Protein AF-A0A077B000-F1 (afdb_monomer_lite)

Sequence (92 aa):
MKNRSGLAAHGFRKARTRTLIQLGGLIEKAGLFEVIGLIPGSDLQKDPLMQPLALSLLGAFLEIKQELQSDQISLEMWKLKAQEFLNKTQSY

Foldseek 3Di:
DPDPPVVVVVVVVVVVVVVVVVVVVVCVVVVVCVVLVNDPPDDCPPPPVNVVVVVVVVVVVVVVVVCCVVVVDDPVVVVVVVVVVVVVVVPD

pLDDT: mean 88.65, std 12.95, range [43.72, 97.75]

Structure (mmCIF, N/CA/C/O backbone):
data_AF-A0A077B000-F1
#
_entry.id   AF-A0A077B000-F1
#
loop_
_atom_site.group_PDB
_atom_site.id
_atom_site.type_symbol
_a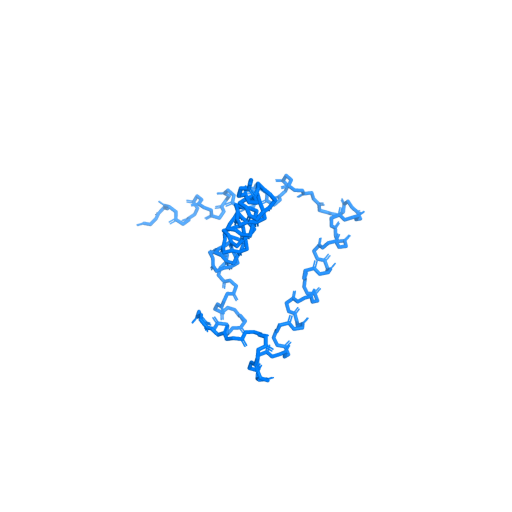tom_site.label_atom_id
_atom_site.label_alt_id
_atom_site.label_comp_id
_atom_site.label_asym_id
_atom_site.label_entity_id
_atom_site.label_seq_id
_atom_site.pdbx_PDB_ins_code
_atom_site.Cartn_x
_atom_site.Cartn_y
_atom_site.Cartn_z
_atom_site.occupancy
_atom_site.B_iso_or_equiv
_atom_site.auth_seq_id
_atom_site.auth_comp_id
_atom_site.auth_asym_id
_atom_site.auth_atom_id
_atom_site.pdbx_PDB_model_num
ATOM 1 N N . MET A 1 1 ? 32.717 25.737 4.144 1.00 43.72 1 MET A N 1
ATOM 2 C CA . MET A 1 1 ? 31.541 25.168 4.846 1.00 43.72 1 MET A CA 1
ATOM 3 C C . MET A 1 1 ? 30.934 24.071 3.977 1.00 43.72 1 MET A C 1
ATOM 5 O O . MET A 1 1 ? 30.442 24.382 2.904 1.00 43.72 1 MET A O 1
ATOM 9 N N . LYS A 1 2 ? 31.034 22.790 4.364 1.00 46.81 2 LYS A N 1
ATOM 10 C CA . LYS A 1 2 ? 30.421 21.675 3.611 1.00 46.81 2 LYS A CA 1
ATOM 11 C C . LYS A 1 2 ? 28.897 21.678 3.831 1.00 46.81 2 LYS A C 1
ATOM 13 O O . LYS A 1 2 ? 28.438 21.853 4.957 1.00 46.81 2 LYS A O 1
ATOM 18 N N . ASN A 1 3 ? 28.139 21.525 2.745 1.00 52.31 3 ASN A N 1
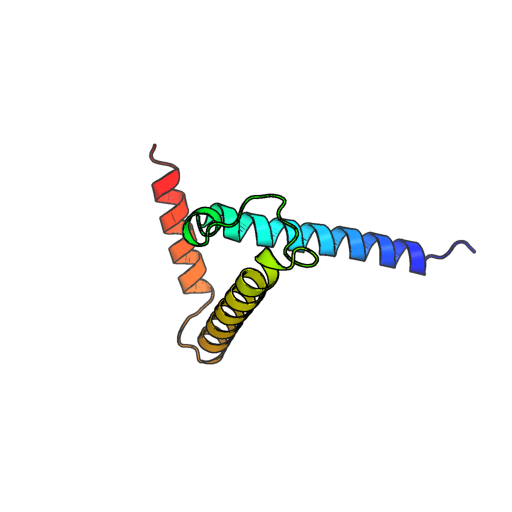ATOM 19 C CA . ASN A 1 3 ? 26.685 21.706 2.636 1.00 52.31 3 ASN A CA 1
ATOM 20 C C . ASN A 1 3 ? 25.857 20.921 3.675 1.00 52.31 3 ASN A C 1
ATOM 22 O O . ASN A 1 3 ? 25.522 19.755 3.464 1.00 52.31 3 ASN A O 1
ATOM 26 N N . ARG A 1 4 ? 25.430 21.588 4.758 1.00 55.00 4 ARG A N 1
ATOM 27 C CA . ARG A 1 4 ? 24.433 21.052 5.710 1.00 55.00 4 ARG A CA 1
ATOM 28 C C . ARG A 1 4 ? 23.076 20.772 5.040 1.00 55.00 4 ARG A C 1
ATOM 30 O O . ARG A 1 4 ? 22.390 19.830 5.424 1.00 55.00 4 ARG A O 1
ATOM 37 N N . SER A 1 5 ? 22.733 21.517 3.986 1.00 61.91 5 SER A N 1
ATOM 38 C CA . SER A 1 5 ? 21.523 21.314 3.172 1.00 61.91 5 SER A CA 1
ATOM 39 C C . SER A 1 5 ? 21.528 19.988 2.399 1.00 61.91 5 SER A C 1
ATOM 41 O O . SER A 1 5 ? 20.508 19.307 2.329 1.00 61.91 5 SER A O 1
ATOM 43 N N . GLY A 1 6 ? 22.684 19.573 1.869 1.00 61.50 6 GLY A N 1
ATOM 44 C CA . GLY A 1 6 ? 22.830 18.319 1.122 1.00 61.50 6 GLY A CA 1
ATOM 45 C C . GLY A 1 6 ? 22.688 17.074 2.003 1.00 61.50 6 GLY A C 1
ATOM 46 O O . GLY A 1 6 ? 22.085 16.087 1.582 1.00 61.50 6 GLY A O 1
ATOM 47 N N . LEU A 1 7 ? 23.183 17.142 3.244 1.00 61.00 7 LEU A N 1
ATOM 48 C CA . LEU A 1 7 ? 23.072 16.066 4.237 1.00 61.00 7 LEU A CA 1
ATOM 49 C C . LEU A 1 7 ? 21.633 15.893 4.739 1.00 61.00 7 LEU A C 1
ATOM 51 O O . LEU A 1 7 ? 21.136 14.768 4.785 1.00 61.00 7 LEU A O 1
ATOM 55 N N . ALA A 1 8 ? 20.938 16.996 5.037 1.00 69.25 8 ALA A N 1
ATOM 56 C CA . ALA A 1 8 ? 19.526 16.966 5.417 1.00 69.25 8 ALA A CA 1
ATOM 57 C C . ALA A 1 8 ? 18.642 16.417 4.280 1.00 69.25 8 ALA A C 1
ATOM 59 O O . ALA A 1 8 ? 17.807 15.540 4.503 1.00 69.25 8 ALA A O 1
ATOM 60 N N . ALA A 1 9 ? 18.890 16.849 3.037 1.00 74.81 9 ALA A N 1
ATOM 61 C CA . ALA A 1 9 ? 18.186 16.339 1.862 1.00 74.81 9 ALA A CA 1
ATOM 62 C C . ALA A 1 9 ? 18.452 14.842 1.617 1.00 74.81 9 ALA A C 1
ATOM 64 O O . ALA A 1 9 ? 17.547 14.106 1.223 1.00 74.81 9 ALA A O 1
ATOM 65 N N . HIS A 1 10 ? 19.677 14.366 1.861 1.00 77.81 10 HIS A N 1
ATOM 66 C CA . HIS A 1 10 ? 20.012 12.948 1.735 1.00 77.81 10 HIS A CA 1
ATOM 67 C C . HIS A 1 10 ? 19.320 12.092 2.808 1.00 77.81 10 HIS A C 1
ATOM 69 O O . HIS A 1 10 ? 18.726 11.064 2.478 1.00 77.81 10 HIS A O 1
ATOM 75 N N . GLY A 1 11 ? 19.320 12.549 4.066 1.00 88.56 11 GLY A N 1
ATOM 76 C CA . GLY A 1 11 ? 18.593 11.896 5.158 1.00 88.56 11 GLY A CA 1
ATOM 77 C C . GLY A 1 11 ? 17.094 11.781 4.869 1.00 88.56 11 GLY A C 1
ATOM 78 O O . GLY A 1 11 ? 16.518 10.700 5.006 1.00 88.56 11 GLY A O 1
ATOM 79 N N . PHE A 1 12 ? 16.485 12.858 4.365 1.00 90.75 12 PHE A N 1
ATOM 80 C CA . PHE A 1 12 ? 15.078 12.864 3.969 1.00 90.75 12 PHE A CA 1
ATOM 81 C C . PHE A 1 12 ? 14.779 11.882 2.828 1.00 90.75 12 PHE A C 1
ATOM 83 O O . PHE A 1 12 ? 13.841 11.093 2.930 1.00 90.75 12 PHE A O 1
ATOM 90 N N . ARG A 1 13 ? 15.592 11.861 1.760 1.00 91.12 13 ARG A N 1
ATOM 91 C CA . ARG A 1 13 ? 15.402 10.915 0.642 1.00 91.12 13 ARG A CA 1
ATOM 92 C C . ARG A 1 13 ? 15.446 9.462 1.105 1.00 91.12 13 ARG A C 1
ATOM 94 O O . ARG A 1 13 ? 14.609 8.665 0.680 1.00 91.12 13 ARG A O 1
ATOM 101 N N . LYS A 1 14 ? 16.385 9.121 1.993 1.00 94.50 14 LYS A N 1
ATOM 102 C CA . LYS A 1 14 ? 16.493 7.773 2.566 1.00 94.50 14 LYS A CA 1
ATOM 103 C C . LYS A 1 14 ? 15.252 7.416 3.384 1.00 94.50 14 LYS A C 1
ATOM 105 O O . LYS A 1 14 ? 14.693 6.338 3.200 1.00 94.50 14 LYS A O 1
ATOM 110 N N . ALA A 1 15 ? 14.797 8.326 4.246 1.00 94.44 15 ALA A N 1
ATOM 111 C CA . ALA A 1 15 ? 13.593 8.125 5.047 1.00 94.44 15 ALA A CA 1
ATOM 112 C C . ALA A 1 15 ? 12.346 7.942 4.167 1.00 94.44 15 ALA A C 1
ATOM 114 O O . ALA A 1 15 ? 11.627 6.963 4.342 1.00 94.44 15 ALA A O 1
ATOM 115 N N . ARG A 1 16 ? 12.154 8.811 3.165 1.00 95.12 16 ARG A N 1
ATOM 116 C CA . ARG A 1 16 ? 11.054 8.715 2.195 1.00 95.12 16 ARG A CA 1
ATOM 117 C C . ARG A 1 16 ? 11.071 7.385 1.445 1.00 95.12 16 ARG A C 1
ATOM 119 O O . ARG A 1 1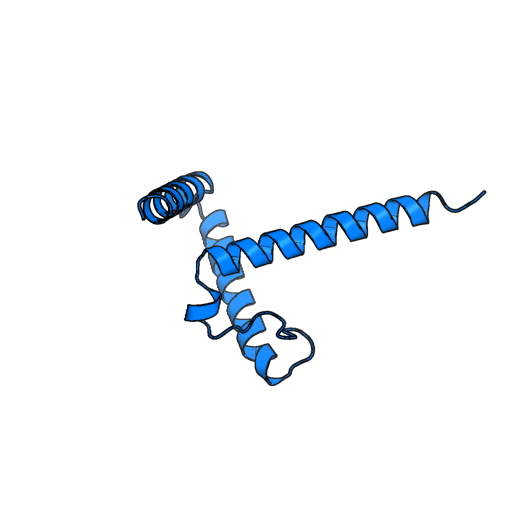6 ? 10.036 6.743 1.324 1.00 95.12 16 ARG A O 1
ATOM 126 N N . THR A 1 17 ? 12.240 6.963 0.965 1.00 95.62 17 THR A N 1
ATOM 127 C CA . THR A 1 17 ? 12.392 5.684 0.251 1.00 95.62 17 THR A CA 1
ATOM 128 C C . THR A 1 17 ? 11.996 4.511 1.145 1.00 95.62 17 THR A C 1
ATOM 130 O O . THR A 1 17 ? 11.238 3.649 0.718 1.00 95.62 17 THR A O 1
ATOM 133 N N . ARG A 1 18 ? 12.431 4.513 2.411 1.00 97.25 18 ARG A N 1
ATOM 134 C CA . ARG A 1 18 ? 12.038 3.486 3.384 1.00 97.25 18 ARG A CA 1
ATOM 135 C C . ARG A 1 18 ? 10.524 3.448 3.606 1.00 97.25 18 ARG A C 1
ATOM 137 O O . ARG A 1 18 ? 9.967 2.360 3.615 1.00 97.25 18 ARG A O 1
ATOM 144 N N . THR A 1 19 ? 9.861 4.598 3.737 1.00 97.38 19 THR A N 1
ATOM 145 C CA . THR A 1 19 ? 8.395 4.652 3.873 1.00 97.38 19 THR A CA 1
ATOM 146 C C . THR A 1 19 ? 7.694 4.062 2.652 1.00 97.38 19 THR A C 1
ATOM 148 O O . THR A 1 19 ? 6.776 3.267 2.811 1.00 97.38 19 THR A O 1
ATOM 151 N N . LEU A 1 20 ? 8.143 4.394 1.438 1.00 95.25 20 LEU A N 1
ATOM 152 C CA . LEU A 1 20 ? 7.561 3.844 0.208 1.00 95.25 20 LEU A CA 1
ATOM 153 C C . LEU A 1 20 ? 7.736 2.322 0.116 1.00 95.25 20 LEU A C 1
ATOM 155 O O . LEU A 1 20 ? 6.792 1.626 -0.239 1.00 95.25 20 LEU A O 1
ATOM 159 N N . ILE A 1 21 ? 8.907 1.804 0.499 1.00 95.12 21 ILE A N 1
ATOM 160 C CA . ILE A 1 21 ? 9.160 0.356 0.568 1.00 95.12 21 ILE A CA 1
ATOM 161 C C . ILE A 1 21 ? 8.225 -0.307 1.585 1.00 95.12 21 ILE A C 1
ATOM 163 O O . ILE A 1 21 ? 7.623 -1.333 1.289 1.00 95.12 21 ILE A O 1
ATOM 167 N N . GLN A 1 22 ? 8.067 0.288 2.770 1.00 96.50 22 GLN A N 1
ATOM 168 C CA . GLN A 1 22 ? 7.175 -0.240 3.805 1.00 96.50 22 GLN A CA 1
ATOM 169 C C . GLN A 1 22 ? 5.710 -0.253 3.352 1.00 96.50 22 GLN A C 1
ATOM 171 O O . GLN A 1 22 ? 5.017 -1.230 3.611 1.00 96.50 22 GLN A O 1
ATOM 176 N N . LEU A 1 23 ? 5.249 0.783 2.642 1.00 95.44 23 LEU A N 1
ATOM 177 C CA . LEU A 1 23 ? 3.909 0.810 2.046 1.00 95.44 23 LEU A CA 1
ATOM 178 C C . LEU A 1 23 ? 3.730 -0.296 0.997 1.00 95.44 23 LEU A C 1
ATOM 180 O O . LEU A 1 23 ? 2.719 -0.990 1.022 1.00 95.44 23 LEU A O 1
ATOM 184 N N . GLY A 1 24 ? 4.724 -0.506 0.127 1.00 93.75 24 GLY A N 1
ATOM 185 C CA . GLY A 1 24 ? 4.719 -1.619 -0.829 1.00 93.75 24 GLY A CA 1
ATOM 186 C C . GLY A 1 24 ? 4.617 -2.982 -0.139 1.00 93.75 24 GLY A C 1
ATOM 187 O O . GLY A 1 24 ? 3.784 -3.801 -0.517 1.00 93.75 24 GLY A O 1
ATOM 188 N N . GLY A 1 25 ? 5.376 -3.184 0.942 1.00 95.19 25 GLY A N 1
ATOM 189 C CA . GLY A 1 25 ? 5.318 -4.414 1.735 1.00 95.19 25 GLY A CA 1
ATOM 190 C C . GLY A 1 25 ? 3.969 -4.653 2.425 1.00 95.19 25 GLY A C 1
ATOM 191 O O . GLY A 1 25 ? 3.591 -5.801 2.637 1.00 95.19 25 GLY A O 1
ATOM 192 N N . LEU A 1 26 ? 3.204 -3.604 2.757 1.00 95.75 26 LEU A N 1
ATOM 193 C CA . LEU A 1 26 ? 1.839 -3.763 3.283 1.00 95.75 26 LEU A CA 1
ATOM 194 C C . LEU A 1 26 ? 0.867 -4.268 2.210 1.00 95.75 26 LEU A C 1
ATOM 196 O O . LEU A 1 26 ? 0.018 -5.102 2.512 1.00 95.75 26 LEU A O 1
ATOM 200 N N . ILE A 1 27 ? 1.008 -3.788 0.972 1.00 94.75 27 ILE A N 1
ATOM 201 C CA . ILE A 1 27 ? 0.193 -4.227 -0.170 1.00 94.75 27 ILE A CA 1
ATOM 202 C C . ILE A 1 27 ? 0.483 -5.698 -0.498 1.00 94.75 27 ILE A C 1
ATOM 204 O O . ILE A 1 27 ? -0.446 -6.484 -0.678 1.00 94.75 27 ILE A O 1
ATOM 208 N N . GLU A 1 28 ? 1.762 -6.076 -0.519 1.00 94.94 28 GLU A N 1
ATOM 209 C CA . GLU A 1 28 ? 2.196 -7.465 -0.700 1.00 94.94 28 GLU A CA 1
ATOM 210 C C . GLU A 1 28 ? 1.658 -8.362 0.423 1.00 94.94 28 GLU A C 1
ATOM 212 O O . GLU A 1 28 ? 1.019 -9.376 0.157 1.00 94.94 28 GLU A O 1
ATOM 217 N N . LYS A 1 29 ? 1.814 -7.945 1.687 1.00 94.69 29 LYS A N 1
ATOM 218 C CA . LYS A 1 29 ? 1.329 -8.700 2.853 1.00 94.69 29 LYS A CA 1
ATOM 219 C C . LYS A 1 29 ? -0.191 -8.876 2.879 1.00 94.69 29 LYS A C 1
ATOM 221 O O . LYS A 1 29 ? -0.674 -9.857 3.438 1.00 94.69 29 LYS A O 1
ATOM 226 N N . ALA A 1 30 ? -0.943 -7.945 2.298 1.00 95.00 30 ALA A N 1
ATOM 227 C CA . ALA A 1 30 ? -2.391 -8.059 2.145 1.00 95.00 30 ALA A CA 1
ATOM 228 C C . ALA A 1 30 ? -2.811 -9.055 1.042 1.00 95.00 30 ALA A C 1
ATOM 230 O O . ALA A 1 30 ? -4.007 -9.236 0.825 1.00 95.00 30 ALA A O 1
ATOM 231 N N . GLY A 1 31 ? -1.856 -9.678 0.340 1.00 94.38 31 GLY A N 1
ATOM 232 C CA . GLY A 1 31 ? -2.101 -10.628 -0.748 1.00 94.38 31 GLY A CA 1
ATOM 233 C C . GLY A 1 31 ? -2.463 -9.966 -2.078 1.00 94.38 31 GLY A C 1
ATOM 234 O O . GLY A 1 31 ? -2.837 -10.650 -3.026 1.00 94.38 31 GLY A O 1
ATOM 235 N N . LEU A 1 32 ? -2.365 -8.635 -2.187 1.00 94.50 32 LEU A N 1
ATOM 236 C CA . LEU A 1 32 ? -2.874 -7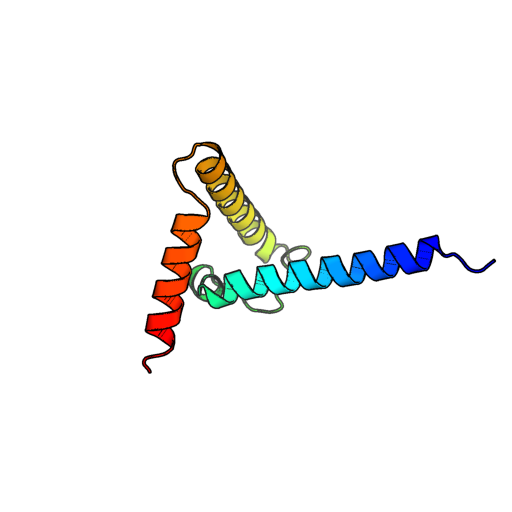.938 -3.369 1.00 94.50 32 LEU A CA 1
ATOM 237 C C . LEU A 1 32 ? -2.052 -8.243 -4.625 1.00 94.50 32 LEU A C 1
ATOM 239 O O . LEU A 1 32 ? -2.610 -8.255 -5.716 1.00 94.50 32 LEU A O 1
ATOM 243 N N . PHE A 1 33 ? -0.751 -8.511 -4.478 1.00 94.44 33 PHE A N 1
ATOM 244 C CA . PHE A 1 33 ? 0.128 -8.828 -5.608 1.00 94.44 33 PHE A CA 1
ATOM 245 C C . PHE A 1 33 ? -0.377 -10.039 -6.395 1.00 94.44 33 PHE A C 1
ATOM 247 O O . PHE A 1 33 ? -0.463 -9.976 -7.617 1.00 94.44 33 PHE A O 1
ATOM 254 N N . GLU A 1 34 ? -0.784 -11.097 -5.696 1.00 93.19 34 GLU A N 1
ATOM 255 C CA . GLU A 1 34 ? -1.332 -12.311 -6.304 1.00 93.19 34 GLU A CA 1
ATOM 256 C C . GLU A 1 34 ? -2.653 -12.024 -7.025 1.00 93.19 34 GLU A C 1
ATOM 258 O O . GLU A 1 34 ? -2.845 -12.443 -8.164 1.00 93.19 34 GLU A O 1
ATOM 263 N N . VAL A 1 35 ? -3.535 -11.245 -6.391 1.00 95.00 35 VAL A N 1
ATOM 264 C CA . VAL A 1 35 ? -4.867 -10.913 -6.920 1.00 95.00 35 VAL A CA 1
ATOM 265 C C . VAL A 1 35 ? -4.790 -10.105 -8.216 1.00 95.00 35 VAL A C 1
ATOM 267 O O . VAL A 1 35 ? -5.592 -10.322 -9.121 1.00 95.00 35 VAL A O 1
ATOM 270 N N . ILE A 1 36 ? -3.838 -9.175 -8.317 1.00 92.50 36 ILE A N 1
ATOM 271 C CA . ILE A 1 36 ? -3.703 -8.280 -9.479 1.00 92.50 36 ILE A CA 1
ATOM 272 C C . ILE A 1 36 ? -2.623 -8.731 -10.473 1.00 92.50 36 ILE A C 1
ATOM 274 O O . ILE A 1 36 ? -2.370 -8.031 -11.451 1.00 92.50 36 ILE A O 1
ATOM 278 N N . GLY A 1 37 ? -1.960 -9.864 -10.220 1.00 90.56 37 GLY A N 1
ATOM 279 C CA . GLY A 1 37 ? -0.872 -10.371 -11.060 1.00 90.56 37 GLY A CA 1
ATOM 280 C C . GLY A 1 37 ? 0.401 -9.515 -11.036 1.00 90.56 37 GLY A C 1
ATOM 281 O O . GLY A 1 37 ? 1.137 -9.485 -12.021 1.00 90.56 37 GLY A O 1
ATOM 282 N N . LEU A 1 38 ? 0.675 -8.799 -9.939 1.00 92.25 38 LEU A N 1
ATOM 283 C CA . LEU A 1 38 ? 1.887 -7.991 -9.792 1.00 92.25 38 LEU A CA 1
ATOM 284 C C . LEU A 1 38 ? 3.066 -8.853 -9.334 1.00 92.25 38 LEU A C 1
ATOM 286 O O . LEU A 1 38 ? 3.078 -9.383 -8.226 1.00 92.25 38 LEU A O 1
ATOM 290 N N . ILE A 1 39 ? 4.100 -8.925 -10.169 1.00 90.62 39 ILE A N 1
ATOM 291 C CA . ILE A 1 39 ? 5.338 -9.641 -9.853 1.00 90.62 39 ILE A CA 1
ATOM 292 C C . ILE A 1 39 ? 6.289 -8.704 -9.084 1.00 90.62 39 ILE A C 1
ATOM 294 O O . ILE A 1 39 ? 6.568 -7.598 -9.569 1.00 90.62 39 ILE A O 1
ATOM 298 N N . PRO A 1 40 ? 6.837 -9.109 -7.922 1.00 89.94 40 PRO A N 1
ATOM 299 C CA . PRO A 1 40 ? 7.864 -8.338 -7.228 1.00 89.94 40 PRO A CA 1
ATOM 300 C C . PRO A 1 40 ? 9.037 -7.966 -8.145 1.00 89.94 40 PRO A C 1
ATOM 302 O O . PRO A 1 40 ? 9.554 -8.795 -8.889 1.00 89.94 40 PRO A O 1
ATOM 305 N N . GLY A 1 41 ? 9.466 -6.704 -8.086 1.00 88.31 41 GLY A N 1
ATOM 306 C CA . GLY A 1 41 ? 10.543 -6.180 -8.934 1.00 88.31 41 GLY A CA 1
ATOM 307 C C . GLY A 1 41 ? 10.098 -5.641 -10.297 1.00 88.31 41 GLY A C 1
ATOM 308 O O . GLY A 1 41 ? 10.931 -5.093 -11.015 1.00 88.31 41 GLY A O 1
ATOM 309 N N . SER A 1 42 ? 8.809 -5.732 -10.639 1.00 90.50 42 SER A N 1
ATOM 310 C CA . SER A 1 42 ? 8.263 -5.103 -11.848 1.00 90.50 42 SER A CA 1
ATOM 311 C C . SER A 1 42 ? 8.451 -3.582 -11.845 1.00 90.50 42 SER A C 1
ATOM 313 O O . SER A 1 42 ? 8.204 -2.916 -10.835 1.00 90.50 42 SER A O 1
ATOM 315 N N . ASP A 1 43 ? 8.835 -3.014 -12.991 1.00 91.69 43 ASP A N 1
ATOM 316 C CA . ASP A 1 43 ? 8.988 -1.565 -13.153 1.00 91.69 43 ASP A CA 1
ATOM 317 C C . ASP A 1 43 ? 7.648 -0.923 -13.543 1.00 91.69 43 ASP A C 1
ATOM 319 O O . ASP A 1 43 ? 7.353 -0.703 -14.715 1.00 91.69 43 ASP A O 1
ATOM 323 N N . LEU A 1 44 ? 6.840 -0.585 -12.534 1.00 89.75 44 LEU A N 1
ATOM 324 C CA . LEU A 1 44 ? 5.536 0.073 -12.706 1.00 89.75 44 LEU A CA 1
ATOM 325 C C . LEU A 1 44 ? 5.605 1.446 -13.404 1.00 89.75 44 LEU A C 1
ATOM 327 O O . LEU A 1 44 ? 4.565 2.002 -13.753 1.00 89.75 44 LEU A O 1
ATOM 331 N N . GLN A 1 45 ? 6.799 2.028 -13.563 1.00 86.31 45 GLN A N 1
ATOM 332 C CA . GLN A 1 45 ? 6.980 3.344 -14.168 1.00 86.31 45 GLN A CA 1
ATOM 333 C C . GLN A 1 45 ? 7.387 3.250 -15.639 1.00 86.31 45 GLN A C 1
ATOM 335 O O . GLN A 1 45 ? 6.852 3.982 -16.474 1.00 86.31 45 GLN A O 1
ATOM 340 N N . LYS A 1 46 ? 8.384 2.419 -15.948 1.00 90.44 46 LYS A N 1
ATOM 341 C CA . LYS A 1 46 ? 9.004 2.378 -17.277 1.00 90.44 46 LYS A CA 1
ATOM 342 C C . LYS A 1 46 ? 8.481 1.259 -18.154 1.00 90.44 46 LYS A C 1
ATOM 344 O O . LYS A 1 46 ? 8.580 1.405 -19.367 1.00 90.44 46 LYS A O 1
ATOM 349 N N . ASP A 1 47 ? 7.958 0.181 -17.575 1.00 92.25 47 ASP A N 1
ATOM 350 C CA . ASP A 1 47 ? 7.385 -0.911 -18.352 1.00 92.25 47 ASP A CA 1
ATOM 351 C C . ASP A 1 47 ? 6.004 -0.496 -18.890 1.00 92.25 47 ASP A C 1
ATOM 353 O O . ASP A 1 47 ? 5.069 -0.316 -18.100 1.00 92.25 47 ASP A O 1
ATOM 357 N N . PRO A 1 48 ? 5.832 -0.341 -20.219 1.00 91.69 48 PRO A N 1
ATOM 358 C CA . PRO A 1 48 ? 4.546 0.026 -20.802 1.00 91.69 48 PRO A CA 1
ATOM 359 C C . PRO A 1 48 ? 3.442 -0.992 -20.502 1.00 91.69 48 PRO A C 1
ATOM 361 O O . PRO A 1 48 ? 2.277 -0.609 -20.414 1.00 91.69 48 PRO A O 1
ATOM 364 N N . LEU A 1 49 ? 3.788 -2.269 -20.302 1.00 91.81 49 LEU A N 1
ATOM 365 C CA . LEU A 1 49 ? 2.823 -3.318 -19.963 1.00 91.81 49 LEU A CA 1
ATOM 366 C C . LEU A 1 49 ? 2.286 -3.165 -18.537 1.00 91.81 49 LEU A C 1
ATOM 368 O O . LEU A 1 49 ? 1.169 -3.592 -18.252 1.00 91.81 49 LEU A O 1
ATOM 372 N N . MET A 1 50 ? 3.044 -2.504 -17.661 1.00 93.25 50 MET A N 1
ATOM 373 C CA . MET A 1 50 ? 2.651 -2.256 -16.276 1.00 93.25 50 MET A CA 1
ATOM 374 C C . MET A 1 50 ? 1.941 -0.920 -16.065 1.00 93.25 50 MET A C 1
ATOM 376 O O . MET A 1 50 ? 1.320 -0.722 -15.020 1.00 93.25 50 MET A O 1
ATOM 380 N N . GLN A 1 51 ? 1.962 -0.012 -17.044 1.00 92.12 51 GLN A N 1
ATOM 381 C CA . GLN A 1 51 ? 1.276 1.281 -16.936 1.00 92.12 51 GLN A CA 1
ATOM 382 C C . GLN A 1 51 ? -0.238 1.154 -16.674 1.00 92.12 51 GLN A C 1
ATOM 384 O O . GLN A 1 51 ? -0.733 1.868 -15.797 1.00 92.12 51 GLN A O 1
ATOM 389 N N . PRO A 1 52 ? -0.996 0.252 -17.337 1.00 93.75 52 PRO A N 1
ATOM 390 C CA . PRO A 1 52 ? -2.418 0.069 -17.038 1.00 93.75 52 PRO A CA 1
ATOM 391 C C . PRO A 1 52 ? -2.668 -0.406 -15.603 1.00 93.75 52 PRO A C 1
ATOM 393 O O . PRO A 1 52 ? -3.591 0.069 -14.938 1.00 93.75 52 PRO A O 1
ATOM 396 N N . LEU A 1 53 ? -1.819 -1.307 -15.098 1.00 93.75 53 LEU A N 1
ATOM 397 C CA . LEU A 1 53 ? -1.892 -1.787 -13.721 1.00 93.75 53 LEU A CA 1
ATOM 398 C C . LEU A 1 53 ? -1.585 -0.658 -12.728 1.00 93.75 53 LEU A C 1
ATOM 400 O O . LEU A 1 53 ? -2.315 -0.476 -11.755 1.00 93.75 53 LEU A O 1
ATOM 404 N N . ALA A 1 54 ? -0.554 0.144 -13.000 1.00 93.38 54 ALA A N 1
ATOM 405 C CA . ALA A 1 54 ? -0.204 1.304 -12.186 1.00 93.38 54 ALA A CA 1
ATOM 406 C C . ALA A 1 54 ? -1.346 2.337 -12.127 1.00 93.38 54 ALA A C 1
ATOM 408 O O . ALA A 1 54 ? -1.653 2.857 -11.053 1.00 93.38 54 ALA A O 1
ATOM 409 N N . LEU A 1 55 ? -2.015 2.599 -13.256 1.00 95.06 55 LEU A N 1
ATOM 410 C CA . LEU A 1 55 ? -3.194 3.469 -13.310 1.00 95.06 55 LEU A CA 1
ATOM 411 C C . LEU A 1 55 ? -4.386 2.882 -12.544 1.00 95.06 55 LEU A C 1
ATOM 413 O O . LEU A 1 55 ? -5.068 3.613 -11.829 1.00 95.06 55 LEU A O 1
ATOM 417 N N . SER A 1 56 ? -4.607 1.572 -12.642 1.00 94.94 56 SER A N 1
ATOM 418 C CA . SER A 1 56 ? -5.682 0.886 -11.913 1.00 94.94 56 SER A CA 1
ATOM 419 C C . SER A 1 56 ? -5.466 0.951 -10.398 1.00 94.94 56 SER A C 1
ATOM 421 O O . SER A 1 56 ? -6.388 1.272 -9.652 1.00 94.94 56 SER A O 1
ATOM 423 N N . LEU A 1 57 ? -4.227 0.741 -9.936 1.00 94.38 57 LEU A N 1
ATOM 424 C CA . LEU A 1 57 ? -3.853 0.904 -8.528 1.00 94.38 57 LEU A CA 1
ATOM 425 C C . LEU A 1 57 ? -4.048 2.344 -8.043 1.00 94.38 57 LEU A C 1
ATOM 427 O O . LEU A 1 57 ? -4.546 2.559 -6.940 1.00 94.38 57 LEU A O 1
ATOM 431 N N . LEU A 1 58 ? -3.698 3.336 -8.868 1.00 95.94 58 LEU A N 1
ATOM 432 C CA . LEU A 1 58 ? -3.975 4.735 -8.549 1.00 95.94 58 LEU A CA 1
ATOM 433 C C . LEU A 1 58 ? -5.482 4.982 -8.389 1.00 95.94 58 LEU A C 1
ATOM 435 O O . LEU A 1 58 ? -5.875 5.658 -7.441 1.00 95.94 58 LEU A O 1
ATOM 439 N N . GLY A 1 59 ? -6.311 4.411 -9.267 1.00 97.69 59 GLY A N 1
AT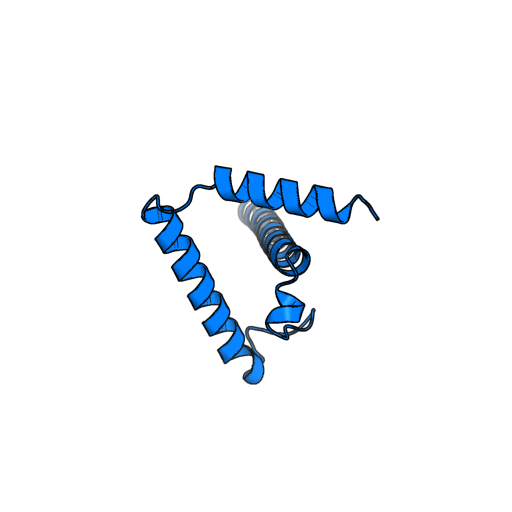OM 440 C CA . GLY A 1 59 ? -7.772 4.454 -9.159 1.00 97.69 59 GLY A CA 1
ATOM 441 C C . GLY A 1 59 ? -8.274 3.900 -7.824 1.00 97.69 59 GLY A C 1
ATOM 442 O O . GLY A 1 59 ? -8.953 4.610 -7.088 1.00 97.69 59 GLY A O 1
ATOM 443 N N . ALA A 1 60 ? -7.840 2.695 -7.450 1.00 96.00 60 ALA A N 1
ATOM 444 C CA . ALA A 1 60 ? -8.209 2.080 -6.174 1.00 96.00 60 ALA A CA 1
ATOM 445 C C . ALA A 1 60 ? -7.795 2.937 -4.961 1.00 96.00 60 ALA A C 1
ATOM 447 O O . ALA A 1 60 ? -8.553 3.097 -4.006 1.00 96.00 60 ALA A O 1
ATOM 448 N N . PHE A 1 61 ? -6.608 3.556 -4.986 1.00 95.88 61 PHE A N 1
ATOM 449 C CA . PHE A 1 61 ? -6.189 4.453 -3.903 1.00 95.88 61 PHE A CA 1
ATOM 450 C C . PHE A 1 61 ? -6.998 5.753 -3.844 1.00 95.88 61 PHE A C 1
ATOM 452 O O . PHE A 1 61 ? -7.161 6.321 -2.762 1.00 95.88 61 PHE A O 1
ATOM 459 N N . LEU A 1 62 ? -7.508 6.240 -4.979 1.00 97.75 62 LEU A N 1
ATOM 460 C CA . LEU A 1 62 ? -8.411 7.389 -5.004 1.00 97.75 62 LEU A CA 1
ATOM 461 C C . LEU A 1 62 ? -9.773 7.052 -4.387 1.00 97.75 62 LEU A C 1
ATOM 463 O O . LEU A 1 62 ? -10.292 7.889 -3.650 1.00 97.75 62 LEU A O 1
ATOM 467 N N . GLU A 1 63 ? -10.297 5.846 -4.616 1.00 96.44 63 GLU A N 1
ATOM 468 C CA . GLU A 1 63 ? -11.520 5.352 -3.963 1.00 96.44 63 GLU A CA 1
ATOM 469 C C . GLU A 1 63 ? -11.329 5.249 -2.446 1.00 96.44 63 GLU A C 1
ATOM 471 O O . GLU A 1 63 ? -12.069 5.875 -1.693 1.00 96.44 63 GLU A O 1
ATOM 476 N N . ILE A 1 64 ? -10.251 4.600 -1.993 1.00 94.81 64 ILE A N 1
ATOM 477 C CA . ILE A 1 64 ? -9.881 4.502 -0.568 1.00 94.81 64 ILE A CA 1
ATOM 478 C C . ILE A 1 64 ? -9.793 5.891 0.087 1.00 94.81 64 ILE A C 1
ATOM 480 O O . ILE A 1 64 ? -10.259 6.104 1.208 1.00 94.81 64 ILE A O 1
ATOM 484 N N . LYS A 1 65 ? -9.190 6.864 -0.610 1.00 95.75 65 LYS A N 1
ATOM 485 C CA . LYS A 1 65 ? -9.115 8.252 -0.138 1.00 95.75 65 LYS A CA 1
ATOM 486 C C . LYS A 1 65 ? -10.510 8.872 -0.016 1.00 95.75 65 LYS A C 1
ATOM 488 O O . LYS A 1 65 ? -10.777 9.549 0.972 1.00 95.75 65 LYS A O 1
ATOM 493 N N . GLN A 1 66 ? -11.372 8.676 -1.011 1.00 96.50 66 GLN A N 1
ATOM 494 C CA . GLN A 1 66 ? -12.728 9.221 -1.017 1.00 96.50 66 GLN A CA 1
ATOM 495 C C . GLN A 1 66 ? -13.583 8.624 0.107 1.00 96.50 66 GLN A C 1
ATOM 497 O O . GLN A 1 66 ? -14.254 9.373 0.815 1.00 96.50 66 GLN A O 1
ATOM 502 N N . GLU A 1 67 ? -13.507 7.311 0.324 1.00 94.06 67 GLU A N 1
ATOM 503 C CA . GLU A 1 67 ? -14.216 6.618 1.405 1.00 94.06 67 GLU A CA 1
ATOM 504 C C . GLU A 1 67 ? -13.822 7.175 2.780 1.00 94.06 67 GLU A C 1
ATOM 506 O O . GLU A 1 67 ? -14.703 7.528 3.567 1.00 94.06 67 GLU A O 1
ATOM 511 N N . LEU A 1 68 ? -12.519 7.367 3.032 1.00 93.56 68 LEU A N 1
ATOM 512 C CA . LEU A 1 68 ? -12.017 8.012 4.255 1.00 93.56 68 LEU A CA 1
ATOM 513 C C . LEU A 1 68 ? -12.514 9.449 4.426 1.00 93.56 68 LEU A C 1
ATOM 515 O O . LEU A 1 68 ? -12.799 9.871 5.539 1.00 93.56 68 LEU A O 1
ATOM 519 N N . GLN A 1 69 ? -12.569 10.224 3.341 1.00 93.88 69 GLN A N 1
ATOM 520 C CA . GLN A 1 69 ? -13.014 11.621 3.388 1.00 93.88 69 GLN A CA 1
ATOM 521 C C . GLN A 1 69 ? -14.523 11.754 3.611 1.00 93.88 69 GLN A C 1
ATOM 523 O O . GLN A 1 69 ? -14.980 12.801 4.059 1.00 93.88 69 GLN A O 1
ATOM 528 N N . SER A 1 70 ? -15.285 10.718 3.267 1.00 93.00 70 SER A N 1
ATOM 529 C CA . SER A 1 70 ? -16.742 10.677 3.406 1.00 93.00 70 SER A CA 1
ATOM 530 C C . SER A 1 70 ? -17.227 10.108 4.746 1.00 93.00 70 SER A C 1
ATOM 532 O O . SER A 1 70 ? -18.428 9.904 4.901 1.00 93.00 70 SER A O 1
ATOM 534 N N . ASP A 1 71 ? -16.313 9.808 5.679 1.00 86.12 71 ASP A N 1
ATOM 535 C CA . ASP A 1 71 ? -16.570 9.126 6.959 1.00 86.12 71 ASP A CA 1
ATOM 536 C C . ASP A 1 71 ? -17.294 7.765 6.829 1.00 86.12 71 ASP A C 1
ATOM 538 O O . ASP A 1 71 ? -17.751 7.193 7.819 1.00 86.12 71 ASP A O 1
ATOM 542 N N . GLN A 1 72 ? -17.365 7.196 5.618 1.00 83.62 72 GLN A N 1
ATOM 543 C CA . GLN A 1 72 ? -17.902 5.850 5.379 1.00 83.62 72 GLN A CA 1
ATOM 544 C C . GLN A 1 72 ? -17.009 4.773 5.998 1.00 83.62 72 GLN A C 1
ATOM 546 O O . GLN A 1 72 ? -17.481 3.701 6.381 1.00 83.62 72 GLN A O 1
ATOM 551 N N . ILE A 1 73 ? -15.709 5.060 6.097 1.00 90.12 73 ILE A N 1
ATOM 552 C CA . ILE A 1 73 ? -14.715 4.193 6.714 1.00 90.12 73 ILE A CA 1
ATOM 553 C C . ILE A 1 73 ? -13.789 5.024 7.601 1.00 90.12 73 ILE A C 1
ATOM 555 O O . ILE A 1 73 ? -13.447 6.158 7.278 1.00 90.12 73 ILE A O 1
ATOM 559 N N . SER A 1 74 ? -13.336 4.434 8.710 1.00 93.56 74 SER A N 1
ATOM 560 C CA . SER A 1 74 ? -12.337 5.024 9.601 1.00 93.56 74 SER A CA 1
ATOM 561 C C . SER A 1 74 ? -11.043 4.210 9.641 1.00 93.56 74 SER A C 1
ATOM 563 O O . SER A 1 74 ? -11.025 2.995 9.423 1.00 93.56 74 SER A O 1
ATOM 565 N N . LEU A 1 75 ? -9.943 4.872 10.010 1.00 94.31 75 LEU A N 1
ATOM 566 C CA . LEU A 1 75 ? -8.656 4.204 10.234 1.00 94.31 75 LEU A CA 1
ATOM 567 C C . LEU A 1 75 ? -8.737 3.140 11.341 1.00 94.31 75 LEU A C 1
ATOM 569 O O . LEU A 1 75 ? -8.038 2.130 11.274 1.00 94.31 75 LEU A O 1
ATOM 573 N N . GLU A 1 76 ? -9.605 3.339 12.337 1.00 95.88 76 GLU A N 1
ATOM 574 C CA . GLU A 1 76 ? -9.817 2.372 13.417 1.00 95.88 76 GLU A CA 1
ATOM 575 C C . GLU A 1 76 ? -10.413 1.064 12.887 1.00 95.88 76 GLU A C 1
ATOM 577 O O . GLU A 1 76 ? -9.924 -0.015 13.220 1.00 95.88 76 GLU A O 1
ATOM 582 N N . MET A 1 77 ? -11.399 1.142 11.987 1.00 95.38 77 MET A N 1
ATOM 583 C CA . MET A 1 77 ? -11.975 -0.044 11.345 1.00 95.38 77 MET A CA 1
ATOM 584 C C . MET A 1 77 ? -10.925 -0.848 10.572 1.00 95.38 77 MET A C 1
ATOM 586 O O . MET A 1 77 ? -10.873 -2.074 10.681 1.00 95.38 77 MET A O 1
ATOM 590 N N . TRP A 1 78 ? -10.055 -0.184 9.807 1.00 95.31 78 TRP A N 1
ATOM 591 C CA . TRP A 1 78 ? -8.981 -0.880 9.092 1.00 95.31 78 TRP A CA 1
ATOM 592 C C . TRP A 1 78 ? -7.937 -1.478 10.025 1.00 95.31 78 TRP A C 1
ATOM 594 O O . TRP A 1 78 ? -7.435 -2.568 9.749 1.00 95.31 78 TRP A O 1
ATOM 604 N N . LYS A 1 79 ? -7.636 -0.810 11.144 1.00 96.50 79 LYS A N 1
ATOM 605 C CA . LYS A 1 79 ? -6.754 -1.360 12.176 1.00 96.50 79 LYS A CA 1
ATOM 606 C C . LYS A 1 79 ? -7.319 -2.669 12.733 1.00 96.50 79 LYS A C 1
ATOM 608 O O . LYS A 1 79 ? -6.581 -3.650 12.795 1.00 96.50 79 LYS A O 1
ATOM 613 N N . LEU A 1 80 ? -8.610 -2.703 13.074 1.00 96.88 80 LEU A N 1
ATOM 614 C CA . LEU A 1 80 ? -9.286 -3.913 13.560 1.00 96.88 80 LEU A CA 1
ATOM 615 C C . LEU A 1 80 ? -9.257 -5.032 12.506 1.00 96.88 80 LEU A C 1
ATOM 617 O O . LEU A 1 80 ? -8.832 -6.146 12.803 1.00 96.88 80 L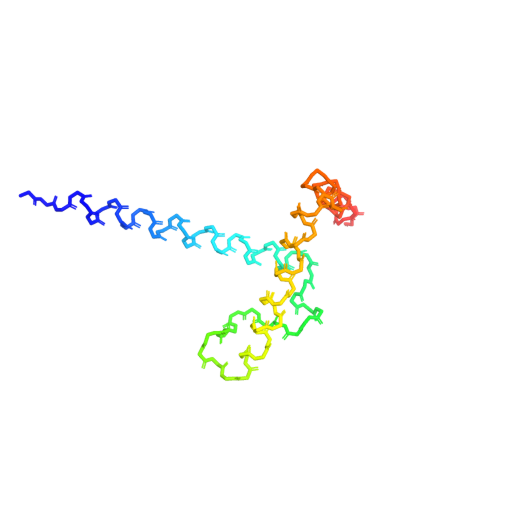EU A O 1
ATOM 621 N N . LYS A 1 81 ? -9.581 -4.718 11.244 1.00 95.38 81 LYS A N 1
ATOM 622 C CA . LYS A 1 81 ? -9.504 -5.678 10.128 1.00 95.38 81 LYS A CA 1
ATOM 623 C C . LYS A 1 81 ? -8.097 -6.265 9.958 1.00 95.38 81 LYS A C 1
ATOM 625 O O . LYS A 1 81 ? -7.942 -7.468 9.751 1.00 95.38 81 LYS A O 1
ATOM 630 N N . ALA A 1 82 ? -7.062 -5.429 10.053 1.00 95.75 82 ALA A N 1
ATOM 631 C CA . ALA A 1 82 ? -5.677 -5.878 9.964 1.00 95.75 82 ALA A CA 1
ATOM 632 C C . ALA A 1 82 ? -5.290 -6.785 11.143 1.00 95.75 82 ALA A C 1
ATOM 634 O O . ALA A 1 82 ? -4.594 -7.778 10.945 1.00 95.75 82 ALA A O 1
ATOM 635 N N . GLN A 1 83 ? -5.753 -6.484 12.358 1.00 96.81 83 GLN A N 1
ATOM 636 C CA . GLN A 1 83 ? -5.510 -7.325 13.535 1.00 96.81 83 GLN A CA 1
ATOM 637 C C . GLN A 1 83 ? -6.156 -8.707 13.388 1.00 96.81 83 GLN A C 1
ATOM 639 O O . GLN A 1 83 ? -5.495 -9.716 13.619 1.00 96.81 83 GLN A O 1
ATOM 644 N N . GLU A 1 84 ? -7.408 -8.771 12.931 1.00 96.69 84 GLU A N 1
ATOM 645 C CA . GLU A 1 84 ? -8.086 -10.042 12.654 1.00 96.69 84 GLU A CA 1
ATOM 646 C C . GLU A 1 84 ? -7.349 -10.878 11.604 1.00 96.69 84 GLU A C 1
ATOM 648 O O . GLU A 1 84 ? -7.185 -12.086 11.779 1.00 96.69 84 GLU A O 1
ATOM 653 N N . PHE A 1 85 ? -6.887 -10.239 10.524 1.00 95.06 85 PHE A N 1
ATOM 654 C CA . PHE A 1 85 ? -6.079 -10.895 9.499 1.00 95.06 85 PHE A CA 1
ATOM 655 C C . PHE A 1 85 ? -4.798 -11.495 10.094 1.00 95.06 85 PHE A C 1
ATOM 657 O O . PHE A 1 85 ? -4.522 -12.673 9.890 1.00 95.06 85 PHE A O 1
ATOM 664 N N . LEU A 1 86 ? -4.045 -10.718 10.879 1.00 94.38 86 LEU A N 1
ATOM 665 C CA . LEU A 1 86 ? -2.790 -11.179 11.479 1.00 94.38 86 LEU A CA 1
ATOM 666 C C . LEU A 1 86 ? -2.994 -12.339 12.463 1.00 94.38 86 LEU A C 1
ATOM 668 O O . LEU A 1 86 ? -2.188 -13.266 12.467 1.00 94.38 86 LEU A O 1
ATOM 672 N N . ASN A 1 87 ? -4.076 -12.322 13.242 1.00 94.25 87 ASN A N 1
ATOM 673 C CA . ASN A 1 87 ? -4.387 -13.390 14.196 1.00 94.25 87 ASN A CA 1
ATOM 674 C C . ASN A 1 87 ? -4.698 -14.722 13.491 1.00 94.25 87 ASN A C 1
ATOM 676 O O . ASN A 1 87 ? -4.276 -15.785 13.949 1.00 94.25 87 ASN A O 1
ATOM 680 N N . LYS A 1 88 ? -5.403 -14.674 12.353 1.00 89.44 88 LYS A N 1
ATOM 681 C CA . LYS A 1 88 ? -5.700 -15.867 11.541 1.00 89.44 88 LYS A CA 1
ATOM 682 C C . LYS A 1 88 ? -4.432 -16.474 10.943 1.00 89.44 88 LYS A C 1
ATOM 684 O O . LYS A 1 88 ? -4.274 -17.690 10.953 1.00 89.44 88 LYS A O 1
ATOM 689 N N . THR A 1 89 ? -3.511 -15.637 10.475 1.00 77.44 89 THR A N 1
ATOM 690 C CA . THR A 1 89 ? -2.266 -16.085 9.834 1.00 77.44 89 THR A CA 1
ATOM 691 C C . THR A 1 89 ? -1.239 -16.643 10.831 1.00 77.44 89 THR A C 1
ATOM 693 O O . THR A 1 89 ? -0.358 -17.389 10.430 1.00 77.44 89 THR A O 1
ATOM 696 N N . GLN A 1 90 ? -1.344 -16.322 12.127 1.00 66.00 90 GLN A N 1
ATOM 697 C CA . GLN A 1 90 ? -0.468 -16.847 13.191 1.00 66.00 90 GLN A CA 1
ATOM 698 C C . GLN A 1 90 ? -0.934 -18.183 13.799 1.00 66.00 90 GLN A C 1
ATOM 700 O O . GLN A 1 90 ? -0.258 -18.717 14.673 1.00 66.00 90 GLN A O 1
ATOM 705 N N . SER A 1 91 ? -2.093 -18.699 13.382 1.00 55.16 91 SER A N 1
ATOM 706 C CA . SER A 1 91 ? -2.708 -19.911 13.950 1.00 55.16 91 SER A CA 1
ATOM 707 C C . SER A 1 91 ? -2.376 -21.203 13.176 1.00 55.16 91 SER A C 1
ATOM 709 O O . SER A 1 91 ? -3.001 -22.234 13.424 1.00 55.16 91 SER A O 1
ATOM 711 N N . TYR A 1 92 ? -1.410 -21.143 12.256 1.00 44.44 92 TYR A N 1
ATOM 712 C CA . TYR A 1 92 ? -0.848 -22.257 11.480 1.00 44.44 92 TYR A CA 1
ATOM 713 C C . TYR A 1 92 ? 0.661 -22.338 11.716 1.00 44.44 92 TYR A C 1
ATOM 715 O O . TYR A 1 92 ? 1.189 -23.470 11.684 1.00 44.44 92 TYR A O 1
#

InterPro domains:
  IPR009444 Conjugal transfer, TraD, alpha-type [PF06412] (13-85)

Radius of gyration: 17.56 Å; chains: 1; bounding box: 49×47×35 Å

Organism: NCBI:txid91604

Secondary structure (DSSP, 8-state):
---HHHHHHHHHHHHHHHHHHHHHHHHHHTTHHHHHTPPTT--TTT-TTTHHHHHHHHHHHHHHHHHHHTTSS-HHHHHHHHHHHHHHHT--